Protein AF-A0A6I8MDL6-F1 (afdb_monomer)

InterPro domains:
  IPR046160 Protein of unknown function DUF6162 [PF19659] (36-131)

Organism: NCBI:txid1130046

Foldseek 3Di:
DVVVVVVVVVVVVVVVVVVVVPPPPPPQPPQADELVPDDPLLVVVVVLLVVLLVVVVVCVVVDVDDPVNCLPPPRPPNDPDDDDPDQWHWDWDDDPFWTWIWIQGVQQKIKIWIAGPPPRDIWIFIDGHCPDPPDRSNTRTYDYDPCVNVVVVVVDD

Secondary structure (DSSP, 8-state):
-HHHHHHHHHHHHHHHHHHHTT-------TTEEEGGGS-HHHHHHHHHHHHHHHHHHHHHHH----TTGGGGSS-TTSS---S---SEEEEEE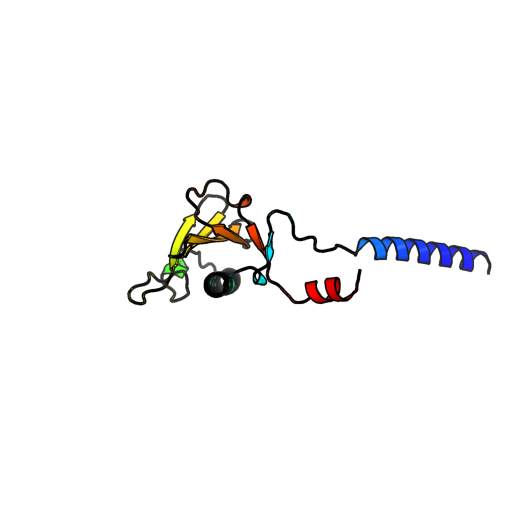E-SSEEEEEEEETTSEEEEEEEETTT--EEEEEEES----S-GGGSEEEEP--SHHHHHHHT--

Nearest PDB structures (foldseek):
  6ve7-assembly1_C  TM=6.249E-01  e=4.654E-01  Chlamydomonas reinhardtii
  1o7d-assembly1_D  TM=7.963E-01  e=8.801E+00  Bos taurus
  7zhm-assembly2_D  TM=3.870E-01  e=4.035E+00  Salmonella enterica subsp. enterica serovar Typhimurium
  4po2-assembly1_A  TM=4.424E-01  e=4.035E+00  Homo sapiens

Structure (mmCIF, N/CA/C/O backbone):
data_AF-A0A6I8MDL6-F1
#
_entry.id   AF-A0A6I8MDL6-F1
#
loop_
_atom_site.group_PDB
_atom_site.id
_atom_site.type_symbol
_atom_site.label_atom_id
_atom_site.label_alt_id
_atom_site.label_comp_id
_atom_site.label_asym_id
_atom_site.label_entity_id
_atom_site.label_seq_id
_atom_site.pdbx_PDB_ins_code
_atom_site.Cartn_x
_atom_site.Cartn_y
_atom_site.Cartn_z
_atom_site.occupancy
_atom_site.B_iso_or_equiv
_atom_site.auth_seq_id
_atom_site.auth_comp_id
_atom_site.auth_asym_id
_atom_site.auth_atom_id
_atom_site.pdbx_PDB_model_num
ATOM 1 N N . MET A 1 1 ? -9.586 -58.066 -19.259 1.00 56.22 1 MET A N 1
ATOM 2 C CA . MET A 1 1 ? -8.251 -57.474 -19.503 1.00 56.22 1 MET A CA 1
ATOM 3 C C . MET A 1 1 ? -8.288 -56.306 -20.496 1.00 56.22 1 MET A C 1
ATOM 5 O O . MET A 1 1 ? -7.663 -55.293 -20.227 1.00 56.22 1 MET A O 1
ATOM 9 N N . PHE A 1 2 ? -9.058 -56.372 -21.593 1.00 55.62 2 PHE A N 1
ATOM 10 C CA . PHE A 1 2 ? -9.211 -55.227 -22.513 1.00 55.62 2 PHE A CA 1
ATOM 11 C C . PHE A 1 2 ? -9.988 -54.036 -21.913 1.00 55.62 2 PHE A C 1
ATOM 13 O O . PHE A 1 2 ? -9.587 -52.893 -22.104 1.00 55.62 2 PHE A O 1
ATOM 20 N N . LEU A 1 3 ? -11.037 -54.285 -21.114 1.00 59.25 3 LEU A N 1
ATOM 21 C CA . LEU A 1 3 ? -11.831 -53.216 -20.477 1.00 59.25 3 LEU A CA 1
ATOM 22 C C . LEU A 1 3 ? -11.015 -52.338 -19.511 1.00 59.25 3 LEU A C 1
ATOM 24 O O . LEU A 1 3 ? -11.198 -51.124 -19.457 1.00 59.25 3 LEU A O 1
ATOM 28 N N . THR A 1 4 ? -10.094 -52.949 -18.762 1.00 66.94 4 THR A N 1
ATOM 29 C CA . THR A 1 4 ? -9.229 -52.243 -17.808 1.00 66.94 4 THR A CA 1
ATOM 30 C C . THR A 1 4 ? -8.204 -51.366 -18.522 1.00 66.94 4 THR A C 1
ATOM 32 O O . THR A 1 4 ? -7.899 -50.283 -18.037 1.00 66.94 4 THR A O 1
ATOM 35 N N . LEU A 1 5 ? -7.727 -51.787 -19.701 1.00 69.44 5 LEU A N 1
ATOM 36 C CA . LEU A 1 5 ? -6.789 -51.016 -20.521 1.00 69.44 5 LEU A CA 1
ATOM 37 C C . LEU A 1 5 ? -7.452 -49.757 -21.108 1.00 69.44 5 LEU A C 1
ATOM 39 O O . LEU A 1 5 ? -6.876 -48.674 -21.058 1.00 69.44 5 LEU A O 1
ATOM 43 N N . VAL A 1 6 ? -8.688 -49.886 -21.605 1.00 72.62 6 VAL A N 1
ATOM 44 C CA . VAL A 1 6 ? -9.462 -48.760 -22.161 1.00 72.62 6 VAL A CA 1
ATOM 45 C C . VAL A 1 6 ? -9.818 -47.740 -21.075 1.00 72.62 6 VAL A C 1
ATOM 47 O O . VAL A 1 6 ? -9.679 -46.538 -21.296 1.00 72.62 6 VAL A O 1
ATOM 50 N N . SER A 1 7 ? -10.200 -48.209 -19.882 1.00 71.19 7 SER A N 1
ATOM 51 C CA . SER A 1 7 ? -10.454 -47.339 -18.725 1.00 71.19 7 SER A CA 1
ATOM 52 C C . SER A 1 7 ? -9.204 -46.548 -18.318 1.00 71.19 7 SER A C 1
ATOM 54 O O . SER A 1 7 ? -9.279 -45.343 -18.084 1.00 71.19 7 SER A O 1
ATOM 56 N N . LEU A 1 8 ? -8.030 -47.191 -18.323 1.00 75.31 8 LEU A N 1
ATOM 57 C CA . LEU A 1 8 ? -6.768 -46.553 -17.943 1.00 75.31 8 LEU A CA 1
ATOM 58 C C . LEU A 1 8 ? -6.371 -45.418 -18.902 1.00 75.31 8 LEU A C 1
ATOM 60 O O . LEU A 1 8 ? -5.929 -44.359 -18.457 1.00 75.31 8 LEU A O 1
ATOM 64 N N . ILE A 1 9 ? -6.581 -45.611 -20.208 1.00 76.56 9 ILE A N 1
ATOM 65 C CA . ILE A 1 9 ? -6.321 -44.583 -21.228 1.00 76.56 9 ILE A CA 1
ATOM 66 C C . ILE A 1 9 ? -7.279 -43.399 -21.046 1.00 76.56 9 ILE A C 1
ATOM 68 O O . ILE A 1 9 ? -6.842 -42.248 -21.098 1.00 76.56 9 ILE A O 1
ATOM 72 N N . LEU A 1 10 ? -8.560 -43.664 -20.759 1.00 70.88 10 LEU A N 1
ATOM 73 C CA . LEU A 1 10 ? -9.542 -42.611 -20.493 1.00 70.88 10 LEU A CA 1
ATOM 74 C C . LEU A 1 10 ? -9.153 -41.778 -19.262 1.00 70.88 10 LEU A C 1
ATOM 76 O O . LEU A 1 10 ? -9.124 -40.547 -19.333 1.00 70.88 10 LEU A O 1
ATOM 80 N N . PHE A 1 11 ? -8.781 -42.437 -18.161 1.00 72.88 11 PHE A N 1
ATOM 81 C CA . PHE A 1 11 ? -8.323 -41.764 -16.944 1.00 72.88 11 PHE A CA 1
ATOM 82 C C . PHE A 1 11 ? -7.066 -40.927 -17.185 1.00 72.88 11 PHE A C 1
ATOM 84 O O . PHE A 1 11 ? -7.012 -39.783 -16.739 1.00 72.88 11 PHE A O 1
ATOM 91 N N . ALA A 1 12 ? -6.094 -41.438 -17.946 1.00 70.56 12 ALA A N 1
ATOM 92 C CA . ALA A 1 12 ? -4.898 -40.684 -18.307 1.00 70.56 12 ALA A CA 1
ATOM 93 C C . ALA A 1 12 ? -5.239 -39.430 -19.128 1.00 70.56 12 ALA A C 1
ATOM 95 O O . ALA A 1 12 ? -4.717 -38.355 -18.842 1.00 70.56 12 ALA A O 1
ATOM 96 N N . THR A 1 13 ? -6.163 -39.522 -20.093 1.00 67.56 13 THR A N 1
ATOM 97 C CA . THR A 1 13 ? -6.601 -38.351 -20.875 1.00 67.56 13 THR A CA 1
ATOM 98 C C . THR A 1 13 ? -7.368 -37.317 -20.049 1.00 67.56 13 THR A C 1
ATOM 100 O O . THR A 1 13 ? -7.190 -36.118 -20.264 1.00 67.56 13 THR A O 1
ATOM 103 N N . ILE A 1 14 ? -8.180 -37.749 -19.079 1.00 68.38 14 ILE A N 1
ATOM 104 C CA . ILE A 1 14 ? -8.889 -36.850 -18.156 1.00 68.38 14 ILE A CA 1
ATOM 105 C C . ILE A 1 14 ? -7.891 -36.172 -17.211 1.00 68.38 14 ILE A C 1
ATOM 107 O O . ILE A 1 14 ? -7.942 -34.956 -17.046 1.00 68.38 14 ILE A O 1
ATOM 111 N N . LEU A 1 15 ? -6.930 -36.923 -16.664 1.00 64.50 15 LEU A N 1
ATOM 112 C CA . LEU A 1 15 ? -5.850 -36.390 -15.830 1.00 64.50 15 LEU A CA 1
ATOM 113 C C . LEU A 1 15 ? -4.960 -35.405 -16.599 1.00 64.50 15 LEU A C 1
ATOM 115 O O . LEU A 1 15 ? -4.601 -34.367 -16.052 1.00 64.50 15 LEU A O 1
ATOM 119 N N . LEU A 1 16 ? -4.659 -35.668 -17.875 1.00 58.81 16 LEU A N 1
ATOM 120 C CA . LEU A 1 16 ? -3.935 -34.730 -18.739 1.00 58.81 16 LEU A CA 1
ATOM 121 C C . LEU A 1 16 ? -4.722 -33.437 -18.968 1.00 58.81 16 LEU A C 1
ATOM 123 O O . LEU A 1 16 ? -4.129 -32.362 -18.923 1.00 58.81 16 LEU A O 1
ATOM 127 N N . ARG A 1 17 ? -6.045 -33.514 -19.173 1.00 56.22 17 ARG A N 1
ATOM 128 C CA . ARG A 1 17 ? -6.905 -32.325 -19.313 1.00 56.22 17 ARG A CA 1
ATOM 129 C C . ARG A 1 17 ? -7.034 -31.538 -18.007 1.00 56.22 17 ARG A C 1
ATOM 131 O O . ARG A 1 17 ? -7.012 -30.311 -18.052 1.00 56.22 17 ARG A O 1
ATOM 138 N N . LEU A 1 18 ? -7.110 -32.217 -16.8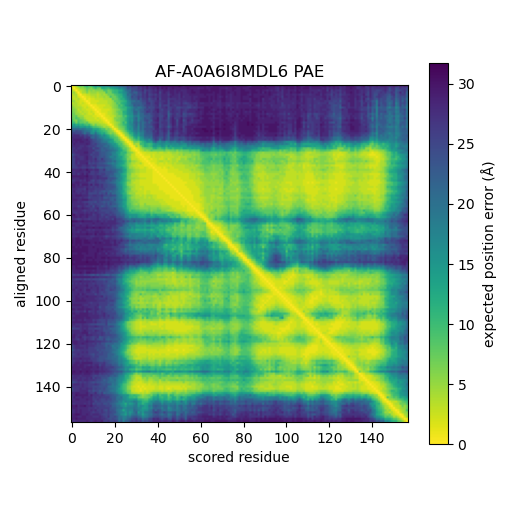61 1.00 55.53 18 LEU A N 1
ATOM 139 C CA . LEU A 1 18 ? -7.121 -31.580 -15.539 1.00 55.53 18 LEU A CA 1
ATOM 140 C C . LEU A 1 18 ? -5.772 -30.911 -15.227 1.00 55.53 18 LEU A C 1
ATOM 142 O O . LEU A 1 18 ? -5.756 -29.757 -14.809 1.00 55.53 18 LEU A O 1
ATOM 146 N N . ASN A 1 19 ? -4.646 -31.568 -15.526 1.00 50.09 19 ASN A N 1
ATOM 147 C CA . ASN A 1 19 ? -3.308 -30.992 -15.340 1.00 50.09 19 ASN A CA 1
ATOM 148 C C . ASN A 1 19 ? -3.005 -29.846 -16.318 1.00 50.09 19 ASN A C 1
ATOM 150 O O . ASN A 1 19 ? -2.325 -28.892 -15.942 1.00 50.09 19 ASN A O 1
ATOM 154 N N . HIS A 1 20 ? -3.539 -29.875 -17.544 1.00 46.69 20 HIS A N 1
ATOM 155 C CA . HIS A 1 20 ? -3.409 -28.748 -18.475 1.00 46.69 20 HIS A CA 1
ATOM 156 C C . HIS A 1 20 ? -4.181 -27.502 -18.022 1.00 46.69 20 HIS A C 1
ATOM 158 O O . HIS A 1 20 ? -3.808 -26.391 -18.399 1.00 46.69 20 HIS A O 1
ATOM 164 N N . SER A 1 21 ? -5.210 -27.658 -17.182 1.00 41.09 21 SER A N 1
ATOM 165 C CA . SER A 1 21 ? -5.991 -26.532 -16.661 1.00 41.09 21 SER A CA 1
ATOM 166 C C . SER A 1 21 ? -5.295 -25.762 -15.527 1.00 41.09 21 SER A C 1
ATOM 168 O O . SER A 1 21 ? -5.826 -24.743 -15.085 1.00 41.09 21 SER A O 1
ATOM 170 N N . VAL A 1 22 ? -4.115 -26.199 -15.064 1.00 44.38 22 VAL A N 1
ATOM 171 C CA . VAL A 1 22 ? -3.377 -25.558 -13.953 1.00 44.38 22 VAL A CA 1
ATOM 172 C C . VAL A 1 22 ? -2.103 -24.842 -14.425 1.00 44.38 22 VAL A C 1
ATOM 174 O O . VAL A 1 22 ? -1.311 -24.372 -13.618 1.00 44.38 22 VAL A O 1
ATOM 177 N N . SER A 1 23 ? -1.918 -24.634 -15.732 1.00 41.28 23 SER A N 1
ATOM 178 C CA . SER A 1 23 ? -1.001 -23.585 -16.199 1.00 41.28 23 SER A CA 1
ATOM 179 C C . SER A 1 23 ? -1.744 -22.249 -16.235 1.00 41.28 23 SER A C 1
ATOM 181 O O . SER A 1 23 ? -2.003 -21.680 -17.296 1.00 41.28 23 SER A O 1
ATOM 183 N N . LYS A 1 24 ? -2.107 -21.726 -15.058 1.00 40.78 24 LYS A N 1
ATOM 184 C CA . LYS A 1 24 ? -2.334 -20.285 -14.942 1.00 40.78 24 LYS A CA 1
ATOM 185 C C . LYS A 1 24 ? -0.965 -19.635 -15.093 1.00 40.78 24 LYS A C 1
ATOM 187 O O . LYS A 1 24 ? -0.271 -19.433 -14.109 1.00 40.78 24 LYS A O 1
ATOM 192 N N . LYS A 1 25 ? -0.567 -19.341 -16.335 1.00 40.78 25 LYS A N 1
ATOM 193 C CA . LYS A 1 25 ? 0.437 -18.304 -16.581 1.00 40.78 25 LYS A CA 1
ATOM 194 C C . LYS A 1 25 ? -0.005 -17.098 -15.766 1.00 40.78 25 LYS A C 1
ATOM 196 O O . LYS A 1 25 ? -1.091 -16.576 -16.031 1.00 40.78 25 LYS A O 1
ATOM 201 N N . ASN A 1 26 ? 0.803 -16.669 -14.805 1.00 43.56 26 ASN A N 1
ATOM 202 C CA . ASN A 1 26 ? 0.616 -15.374 -14.169 1.00 43.56 26 ASN A CA 1
ATOM 203 C C . ASN A 1 26 ? 0.941 -14.306 -15.219 1.00 43.56 26 ASN A C 1
ATOM 205 O O . ASN A 1 26 ? 2.046 -13.774 -15.304 1.00 43.56 26 ASN A O 1
ATOM 209 N N . HIS A 1 27 ? -0.016 -14.065 -16.113 1.00 49.97 27 HIS A N 1
ATOM 210 C CA . HIS A 1 27 ? 0.003 -12.915 -16.987 1.00 49.97 27 HIS A CA 1
ATOM 211 C C . HIS A 1 27 ? -0.195 -11.704 -16.089 1.00 49.97 27 HIS A C 1
ATOM 213 O O . HIS A 1 27 ? -1.302 -11.493 -15.604 1.00 49.97 27 HIS A O 1
ATOM 219 N N . ILE A 1 28 ? 0.881 -10.940 -15.887 1.00 54.66 28 ILE A N 1
ATOM 220 C CA . ILE A 1 28 ? 0.804 -9.592 -15.325 1.00 54.66 28 ILE A CA 1
ATOM 221 C C . ILE A 1 28 ? -0.273 -8.867 -16.127 1.00 54.66 28 ILE A C 1
ATOM 223 O O . ILE A 1 28 ? -0.148 -8.705 -17.350 1.00 54.66 28 ILE A O 1
ATOM 227 N N . LEU A 1 29 ? -1.371 -8.523 -15.464 1.00 64.06 29 LEU A N 1
ATOM 228 C CA . LEU A 1 29 ? -2.469 -7.814 -16.094 1.00 64.06 29 LEU A CA 1
ATOM 229 C C . LEU A 1 29 ? -1.968 -6.431 -16.520 1.00 64.06 29 LEU A C 1
ATOM 231 O O . LEU A 1 29 ? -1.018 -5.887 -15.965 1.00 64.06 29 LEU A O 1
ATOM 235 N N . LYS A 1 30 ? -2.618 -5.819 -17.514 1.00 68.81 30 LYS A N 1
ATOM 236 C CA . LYS A 1 30 ? -2.236 -4.483 -18.018 1.00 68.81 30 LYS A CA 1
ATOM 237 C C . LYS A 1 30 ? -2.140 -3.421 -16.903 1.00 68.81 30 LYS A C 1
ATOM 239 O O . LYS A 1 30 ? -1.401 -2.449 -17.049 1.00 68.81 30 LYS A O 1
ATOM 244 N N . ASN A 1 31 ? -2.861 -3.640 -15.804 1.00 79.75 31 ASN A N 1
ATOM 245 C CA . ASN A 1 31 ? -2.932 -2.759 -14.644 1.00 79.75 31 ASN A CA 1
ATOM 246 C C . ASN A 1 31 ? -2.067 -3.252 -13.469 1.00 79.75 31 ASN A C 1
ATOM 248 O O . ASN A 1 31 ? -2.308 -2.861 -12.335 1.00 79.75 31 ASN A O 1
ATOM 252 N N . GLU A 1 32 ? -1.076 -4.107 -13.710 1.00 84.44 32 GLU A N 1
ATOM 253 C CA . GLU A 1 32 ? -0.137 -4.588 -12.695 1.00 84.44 32 GLU A CA 1
ATOM 254 C C . GLU A 1 32 ? 1.298 -4.143 -13.017 1.00 84.44 32 GLU A C 1
ATOM 256 O O . GLU A 1 32 ? 1.684 -3.963 -14.176 1.00 84.44 32 GLU A O 1
ATOM 261 N N . ILE A 1 33 ? 2.106 -3.952 -11.977 1.00 85.12 33 ILE A N 1
ATOM 262 C CA . ILE A 1 33 ? 3.538 -3.661 -12.071 1.00 85.12 33 ILE A CA 1
ATOM 263 C C . ILE A 1 33 ? 4.299 -4.527 -11.072 1.00 85.12 33 ILE A C 1
ATOM 265 O O . ILE A 1 33 ? 3.887 -4.676 -9.926 1.00 85.12 33 ILE A O 1
ATOM 269 N N . LEU A 1 34 ? 5.423 -5.100 -11.494 1.00 84.56 34 LEU A N 1
ATOM 270 C CA . LEU A 1 34 ? 6.314 -5.799 -10.571 1.00 84.56 34 LEU A CA 1
ATOM 271 C C . LEU A 1 34 ? 7.102 -4.783 -9.747 1.00 84.56 34 LEU A C 1
ATOM 273 O O . LEU A 1 34 ? 7.620 -3.811 -10.299 1.00 84.56 34 LEU A O 1
ATOM 277 N N . ASN A 1 35 ? 7.288 -5.047 -8.456 1.00 79.75 35 ASN A N 1
ATOM 278 C CA . ASN A 1 35 ? 8.153 -4.221 -7.608 1.00 79.75 35 ASN A CA 1
ATOM 279 C C . ASN A 1 35 ? 9.598 -4.108 -8.152 1.00 79.75 35 ASN A C 1
ATOM 281 O O . ASN A 1 35 ? 10.242 -3.078 -8.001 1.00 79.75 35 ASN A O 1
ATOM 285 N N . THR A 1 36 ? 10.095 -5.107 -8.892 1.00 81.50 36 THR A N 1
ATOM 286 C CA . THR A 1 36 ? 11.408 -5.046 -9.569 1.00 81.50 36 THR A CA 1
ATOM 287 C C . THR A 1 36 ? 11.511 -3.961 -10.645 1.00 81.50 36 THR A C 1
ATOM 289 O O . THR A 1 36 ? 12.608 -3.657 -11.101 1.00 81.50 36 THR A O 1
ATOM 292 N N . SER A 1 37 ? 10.384 -3.417 -11.107 1.00 83.81 37 SER A N 1
ATOM 293 C CA . SER A 1 37 ? 10.341 -2.306 -12.063 1.00 83.81 37 SER A CA 1
ATOM 294 C C . SER A 1 37 ? 10.349 -0.931 -11.389 1.00 83.81 37 SER A C 1
ATOM 296 O O . SER A 1 37 ? 10.414 0.076 -12.092 1.00 83.81 37 SER A O 1
ATOM 298 N N . LEU A 1 38 ? 10.271 -0.884 -10.058 1.00 86.06 38 LEU A N 1
ATOM 299 C CA . LEU A 1 38 ? 10.369 0.338 -9.269 1.00 86.06 38 LEU A CA 1
ATOM 300 C C . LEU A 1 38 ? 11.838 0.733 -9.072 1.00 86.06 38 LEU A C 1
ATOM 302 O O . LEU A 1 38 ? 12.731 -0.113 -9.001 1.00 86.06 38 LEU A O 1
ATOM 306 N N . THR A 1 39 ? 12.091 2.032 -8.953 1.00 86.31 39 THR A N 1
ATOM 307 C CA . THR A 1 39 ? 13.388 2.567 -8.517 1.00 86.31 39 THR A CA 1
ATOM 308 C C . THR A 1 39 ? 13.684 2.187 -7.062 1.00 86.31 39 THR A C 1
ATOM 310 O O . THR A 1 39 ? 12.807 1.728 -6.333 1.00 86.31 39 THR A O 1
ATOM 313 N N . ASN A 1 40 ? 14.924 2.383 -6.607 1.00 82.75 40 ASN A N 1
ATOM 314 C CA . ASN A 1 40 ? 15.301 2.072 -5.222 1.00 82.75 40 ASN A CA 1
ATOM 315 C C . ASN A 1 40 ? 14.469 2.864 -4.198 1.00 82.75 40 ASN A C 1
ATOM 317 O O . ASN A 1 40 ? 13.982 2.278 -3.235 1.00 82.75 40 ASN A O 1
ATOM 321 N N . ASP A 1 41 ? 14.251 4.161 -4.440 1.00 80.44 41 ASP A N 1
ATOM 322 C CA . ASP A 1 41 ? 13.444 5.018 -3.559 1.00 80.44 41 ASP A CA 1
ATOM 323 C C . ASP A 1 41 ? 11.976 4.558 -3.521 1.00 80.44 41 ASP A C 1
ATOM 325 O O . ASP A 1 41 ? 11.353 4.491 -2.466 1.00 80.44 41 ASP A O 1
ATOM 329 N N . GLU A 1 42 ? 11.424 4.191 -4.677 1.00 85.88 42 GLU A N 1
ATOM 330 C CA . GLU A 1 42 ? 10.063 3.659 -4.798 1.00 85.88 42 GLU A CA 1
ATOM 331 C C . GLU A 1 42 ? 9.913 2.295 -4.110 1.00 85.88 42 GLU A C 1
ATOM 333 O O . GLU A 1 42 ? 8.898 2.026 -3.471 1.00 85.88 42 GLU A O 1
ATOM 338 N N . ASN A 1 43 ? 10.937 1.442 -4.189 1.00 83.56 43 ASN A N 1
ATOM 339 C CA . ASN A 1 43 ? 10.964 0.163 -3.485 1.00 83.56 43 ASN A CA 1
ATOM 340 C C . ASN A 1 43 ? 11.041 0.326 -1.965 1.00 83.56 43 ASN A C 1
ATOM 342 O O . ASN A 1 43 ? 10.518 -0.529 -1.246 1.00 83.56 43 ASN A O 1
ATOM 346 N N . LEU A 1 44 ? 11.656 1.402 -1.470 1.00 81.38 44 LEU A N 1
ATOM 347 C CA . LEU A 1 44 ? 11.673 1.718 -0.044 1.00 81.38 44 LEU A CA 1
ATOM 348 C C . LEU A 1 44 ? 10.256 2.034 0.452 1.00 81.38 44 LEU A C 1
ATOM 350 O O . LEU A 1 44 ? 9.776 1.358 1.358 1.00 81.38 44 LEU A O 1
ATOM 354 N N . ILE A 1 45 ? 9.546 2.942 -0.228 1.00 80.81 45 ILE A N 1
ATOM 355 C CA . ILE A 1 45 ? 8.144 3.285 0.083 1.00 80.81 45 ILE A CA 1
ATOM 356 C C . ILE A 1 45 ? 7.248 2.041 -0.004 1.00 80.81 45 ILE A C 1
ATOM 358 O O . ILE A 1 45 ? 6.443 1.778 0.889 1.00 80.81 45 ILE A O 1
ATOM 362 N N . TYR A 1 46 ? 7.411 1.233 -1.057 1.00 86.19 46 TYR A N 1
ATOM 363 C CA . TYR A 1 46 ? 6.673 -0.019 -1.221 1.00 86.19 46 TYR A CA 1
ATOM 364 C C . TYR A 1 46 ? 6.904 -1.001 -0.062 1.00 86.19 46 TYR A C 1
ATOM 366 O O . TYR A 1 46 ? 5.956 -1.610 0.434 1.00 86.19 46 TYR A O 1
ATOM 374 N N . SER A 1 47 ? 8.157 -1.166 0.368 1.00 82.69 47 SER A N 1
ATOM 375 C CA . SER A 1 47 ? 8.517 -2.103 1.436 1.00 82.69 47 SER A CA 1
ATOM 376 C C . SER A 1 47 ? 7.987 -1.644 2.791 1.00 82.69 47 SER A C 1
ATOM 378 O O . SER A 1 47 ? 7.492 -2.469 3.554 1.00 82.69 47 SER A O 1
ATOM 380 N N . GLU A 1 48 ? 8.025 -0.340 3.069 1.00 81.25 48 GLU A N 1
ATOM 381 C CA . GLU A 1 48 ? 7.431 0.243 4.276 1.00 81.25 48 GLU A CA 1
ATOM 382 C C . GLU A 1 48 ? 5.917 0.027 4.317 1.00 81.25 48 GLU A C 1
ATOM 384 O O . GLU A 1 48 ? 5.411 -0.501 5.305 1.00 81.25 48 GLU A 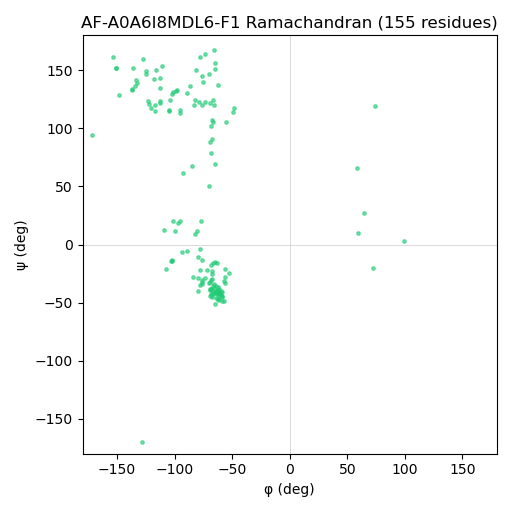O 1
ATOM 389 N N . LEU A 1 49 ? 5.204 0.313 3.219 1.00 84.31 49 LEU A N 1
ATOM 390 C CA . LEU A 1 49 ? 3.763 0.047 3.118 1.00 84.31 49 LEU A CA 1
ATOM 391 C C . LEU A 1 49 ? 3.428 -1.434 3.304 1.00 84.31 49 LEU A C 1
ATOM 393 O O . LEU A 1 49 ? 2.439 -1.772 3.951 1.00 84.31 49 LEU A O 1
ATOM 397 N N . LYS A 1 50 ? 4.245 -2.329 2.745 1.00 83.75 50 LYS A N 1
ATOM 398 C CA . LYS A 1 50 ? 4.044 -3.774 2.873 1.00 83.75 50 LYS A CA 1
ATOM 399 C C . LYS A 1 50 ? 4.266 -4.259 4.306 1.00 83.75 50 LYS A C 1
ATOM 401 O O . LYS A 1 50 ? 3.468 -5.050 4.799 1.00 83.75 50 LYS A O 1
ATOM 406 N N . ASN A 1 51 ? 5.333 -3.800 4.958 1.00 80.06 51 ASN A N 1
ATOM 407 C CA . ASN A 1 51 ? 5.619 -4.138 6.352 1.00 80.06 51 ASN A CA 1
ATOM 408 C C . ASN A 1 51 ? 4.519 -3.616 7.271 1.00 80.06 51 ASN A C 1
ATOM 410 O O . ASN A 1 51 ? 4.060 -4.338 8.150 1.00 80.06 51 ASN A O 1
ATOM 414 N N . PHE A 1 52 ? 4.061 -2.391 7.023 1.00 77.94 52 PHE A N 1
ATOM 415 C CA . PHE A 1 52 ? 2.939 -1.822 7.742 1.00 77.94 52 PHE A CA 1
ATOM 416 C C . PHE A 1 52 ? 1.674 -2.671 7.577 1.00 77.94 52 PHE A C 1
ATOM 418 O O . PHE A 1 52 ? 1.052 -3.023 8.574 1.00 77.94 52 PHE A O 1
ATOM 425 N N . ALA A 1 53 ? 1.321 -3.048 6.347 1.00 81.00 53 ALA A N 1
ATOM 426 C CA . ALA A 1 53 ? 0.131 -3.852 6.103 1.00 81.00 53 ALA A CA 1
ATOM 427 C C . ALA A 1 53 ? 0.156 -5.196 6.841 1.00 81.00 53 ALA A C 1
ATOM 429 O O . ALA A 1 53 ? -0.843 -5.576 7.443 1.00 81.00 53 ALA A O 1
ATOM 430 N N . PHE A 1 54 ? 1.317 -5.853 6.876 1.00 78.44 54 PHE A N 1
ATOM 431 C CA . PHE A 1 54 ? 1.516 -7.076 7.652 1.00 78.44 54 PHE A CA 1
ATOM 432 C C . PHE A 1 54 ? 1.324 -6.851 9.161 1.00 78.44 54 PHE A C 1
ATOM 434 O O . PHE A 1 54 ? 0.625 -7.617 9.821 1.00 78.44 54 PHE A O 1
ATOM 441 N N . SER A 1 55 ? 1.910 -5.785 9.713 1.00 74.94 55 SER A N 1
ATOM 442 C CA . SER A 1 55 ? 1.730 -5.431 11.126 1.00 74.94 55 SER A CA 1
ATOM 443 C C . SER A 1 55 ? 0.274 -5.091 11.449 1.00 74.94 55 SER A C 1
ATOM 445 O O . SER A 1 55 ? -0.230 -5.498 12.490 1.00 74.94 55 SER A O 1
ATOM 447 N N . TYR A 1 56 ? -0.416 -4.376 10.559 1.00 74.94 56 TYR A N 1
ATOM 448 C CA . TYR A 1 56 ? -1.821 -4.009 10.723 1.00 74.94 56 TYR A CA 1
ATOM 449 C C . TYR A 1 56 ? -2.739 -5.233 10.745 1.00 74.94 56 TYR A C 1
ATOM 451 O O . TYR A 1 56 ? -3.587 -5.348 11.628 1.00 74.94 56 TYR A O 1
ATOM 459 N N . GLU A 1 57 ? -2.540 -6.161 9.808 1.00 75.44 57 GLU A N 1
ATOM 460 C CA . GLU A 1 57 ? -3.268 -7.430 9.752 1.00 75.44 57 GLU A CA 1
ATOM 461 C C . GLU A 1 57 ? -3.087 -8.217 11.059 1.00 75.44 57 GLU A C 1
ATOM 463 O O . GLU A 1 57 ? -4.067 -8.585 11.703 1.00 75.44 57 GLU A O 1
ATOM 468 N N . PHE A 1 58 ? -1.842 -8.351 11.527 1.00 70.88 58 PHE A N 1
ATOM 469 C CA . PHE A 1 58 ? -1.531 -9.025 12.788 1.00 70.88 58 PHE A CA 1
ATOM 470 C C . PHE A 1 58 ? -2.176 -8.355 14.015 1.00 70.88 58 PHE A C 1
ATOM 472 O O . PHE A 1 58 ? -2.677 -9.034 14.915 1.00 70.88 58 PHE A O 1
ATOM 479 N N . LEU A 1 59 ? -2.171 -7.022 14.077 1.00 68.69 59 LEU A N 1
ATOM 480 C CA . LEU A 1 59 ? -2.748 -6.275 15.197 1.00 68.69 59 LEU A CA 1
ATOM 481 C C . LEU A 1 59 ? -4.274 -6.383 15.229 1.00 68.69 59 LEU A C 1
ATOM 483 O O . LEU A 1 59 ? -4.840 -6.545 16.309 1.00 68.69 59 LEU A O 1
ATOM 487 N N . LYS A 1 60 ? -4.939 -6.364 14.072 1.00 68.62 60 LYS A N 1
ATOM 488 C CA . LYS A 1 60 ? -6.399 -6.511 13.979 1.00 68.62 60 LYS A CA 1
ATOM 489 C C . LYS A 1 60 ? -6.876 -7.918 14.359 1.00 68.62 60 LYS A C 1
ATOM 491 O O . LYS A 1 60 ? -7.958 -8.063 14.921 1.00 68.62 60 LYS A O 1
ATOM 496 N N . ASP A 1 61 ? -6.059 -8.941 14.111 1.00 67.75 61 ASP A N 1
ATOM 497 C CA . ASP A 1 61 ? -6.350 -10.319 14.529 1.00 67.75 61 ASP A CA 1
ATOM 498 C C . ASP A 1 61 ? -6.176 -10.537 16.040 1.00 67.75 61 ASP A C 1
ATOM 500 O O . ASP A 1 61 ? -6.823 -11.399 16.637 1.00 67.75 61 ASP A O 1
ATOM 504 N N . THR A 1 62 ? -5.290 -9.767 16.675 1.00 61.28 62 THR A N 1
ATOM 505 C CA . THR A 1 62 ? -4.911 -9.950 18.087 1.00 61.28 62 THR A CA 1
ATOM 506 C C . THR A 1 62 ? -5.565 -8.945 19.031 1.00 61.28 62 THR A C 1
ATOM 508 O O . THR A 1 62 ? -5.582 -9.154 20.246 1.00 61.28 62 THR A O 1
ATOM 511 N N . SER A 1 63 ? -6.140 -7.872 18.494 1.00 59.59 63 SER A N 1
ATOM 512 C CA . SER A 1 63 ? -6.763 -6.793 19.248 1.00 59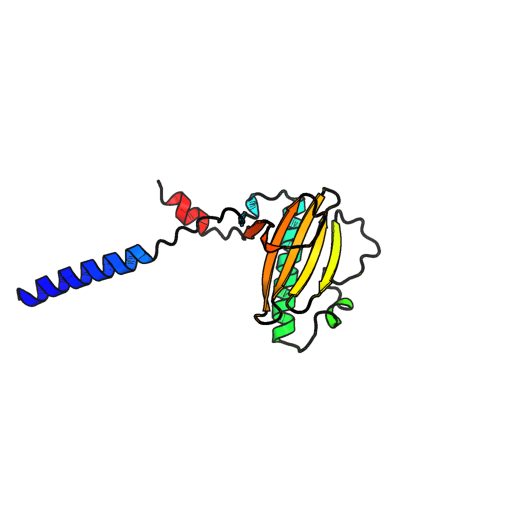.59 63 SER A CA 1
ATOM 513 C C . SER A 1 63 ? -7.890 -6.149 18.438 1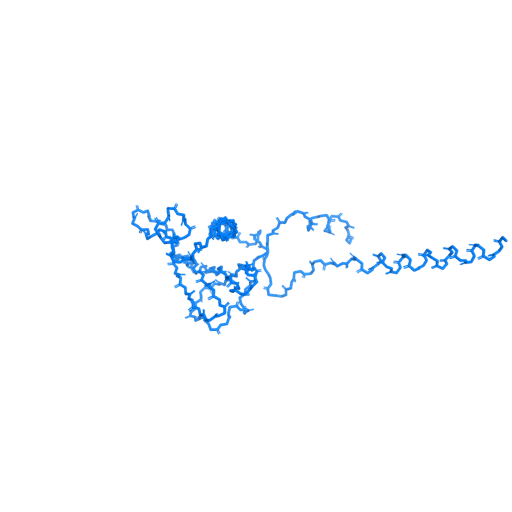.00 59.59 63 SER A C 1
ATOM 515 O O . SER A 1 63 ? -7.842 -6.094 17.215 1.00 59.59 63 SER A O 1
ATOM 517 N N . SER A 1 64 ? -8.901 -5.592 19.107 1.00 64.38 64 SER A N 1
ATOM 518 C CA . SER A 1 64 ? -9.944 -4.796 18.443 1.00 64.38 64 SER A CA 1
ATOM 519 C C . SER A 1 64 ? -9.473 -3.378 18.088 1.00 64.38 64 SER A C 1
ATOM 521 O O . SER A 1 64 ? -10.309 -2.481 17.972 1.00 64.38 64 SER A O 1
ATOM 523 N N . LEU A 1 65 ? -8.156 -3.151 18.005 1.00 63.75 65 LEU A N 1
ATOM 524 C CA . LEU A 1 65 ? -7.587 -1.837 17.737 1.00 63.75 65 LEU A CA 1
ATOM 525 C C . LEU A 1 65 ? -7.980 -1.411 16.327 1.00 63.75 65 LEU A C 1
ATOM 527 O O . LEU A 1 65 ? -7.702 -2.075 15.324 1.00 63.75 65 LEU A O 1
ATOM 531 N N . SER A 1 66 ? -8.677 -0.287 16.265 1.00 66.38 66 SER A N 1
ATOM 532 C CA . SER A 1 66 ? -8.978 0.374 15.019 1.00 66.38 66 SER A CA 1
ATOM 533 C C . SER A 1 66 ? -7.721 1.041 14.488 1.00 66.38 66 SER A C 1
ATOM 535 O O . SER A 1 66 ? -6.747 1.315 15.185 1.00 66.38 66 SER A O 1
ATOM 537 N N . ILE A 1 67 ? -7.776 1.387 13.215 1.00 64.81 67 ILE A N 1
ATOM 538 C CA . ILE A 1 67 ? -6.677 2.088 12.577 1.00 64.81 67 ILE A CA 1
ATOM 539 C C . ILE A 1 67 ? -6.464 3.515 13.113 1.00 64.81 67 ILE A C 1
ATOM 541 O O . ILE A 1 67 ? -5.427 4.121 12.869 1.00 64.81 67 ILE A O 1
ATOM 545 N N . ASP A 1 68 ? -7.451 4.073 13.820 1.00 64.50 68 ASP A N 1
ATOM 546 C CA . ASP A 1 68 ? -7.278 5.341 14.528 1.00 64.50 68 ASP A CA 1
ATOM 547 C C . ASP A 1 68 ? -6.473 5.179 15.815 1.00 64.50 68 ASP A C 1
ATOM 549 O O . ASP A 1 68 ? -5.721 6.090 16.145 1.00 64.50 68 ASP A O 1
ATOM 553 N N . ASP A 1 69 ? -6.557 4.022 16.474 1.00 65.38 69 ASP A N 1
ATOM 554 C CA . ASP A 1 69 ? -5.832 3.743 17.720 1.00 65.38 69 ASP A CA 1
ATOM 555 C C . ASP A 1 69 ? -4.328 3.552 17.477 1.00 65.38 69 ASP A C 1
ATOM 557 O O . ASP A 1 69 ? -3.504 3.764 18.360 1.00 65.38 69 ASP A O 1
ATOM 561 N N . LEU A 1 70 ? -3.957 3.205 16.244 1.00 63.72 70 LEU A N 1
ATOM 562 C CA . LEU A 1 70 ? -2.568 3.004 15.844 1.00 63.72 70 LEU A CA 1
ATOM 563 C C . LEU A 1 70 ? -1.819 4.309 15.556 1.00 63.72 70 LEU A C 1
ATOM 565 O O . LEU A 1 70 ? -0.599 4.275 15.444 1.00 63.72 70 LEU A O 1
ATOM 569 N N . LYS A 1 71 ? -2.516 5.455 15.467 1.00 57.94 71 LYS A N 1
ATOM 570 C CA . LYS A 1 71 ? -1.898 6.784 15.272 1.00 57.94 71 LYS A CA 1
ATOM 571 C C . LYS A 1 71 ? -0.879 7.133 16.356 1.00 57.94 71 LYS A C 1
ATOM 573 O O . LYS A 1 71 ? 0.094 7.828 16.074 1.00 57.94 71 LYS A O 1
ATOM 578 N N . ASP A 1 72 ? -1.113 6.632 17.564 1.00 53.91 72 ASP A N 1
ATOM 579 C CA . ASP A 1 72 ? -0.294 6.893 18.745 1.00 53.91 72 ASP A CA 1
ATOM 580 C C . ASP A 1 72 ? 0.786 5.819 18.971 1.00 53.91 72 ASP A C 1
ATOM 582 O O . ASP A 1 72 ? 1.661 5.981 19.824 1.00 53.91 72 ASP A O 1
ATOM 586 N N . GLU A 1 73 ? 0.771 4.737 18.186 1.00 54.53 73 GLU A N 1
ATOM 587 C CA . GLU A 1 73 ? 1.823 3.725 18.199 1.00 54.53 73 GLU A CA 1
ATOM 588 C C . GLU A 1 73 ? 2.951 4.133 17.237 1.00 54.53 73 GLU A C 1
ATOM 590 O 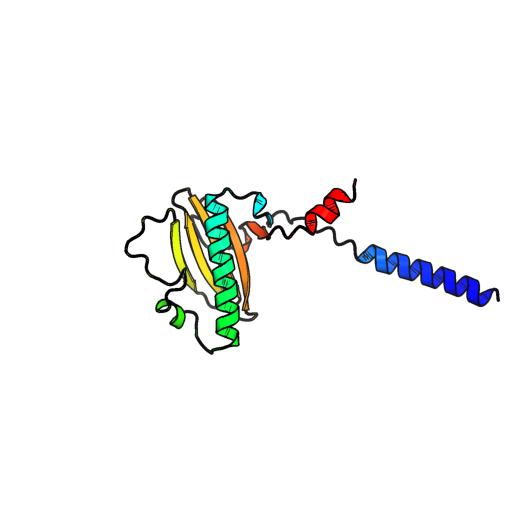O . GLU A 1 73 ? 2.706 4.589 16.120 1.00 54.53 73 GLU A O 1
ATOM 595 N N . PHE A 1 74 ? 4.215 3.983 17.655 1.00 53.16 74 PHE A N 1
ATOM 596 C CA . PHE A 1 74 ? 5.421 4.335 16.879 1.00 53.16 74 PHE A CA 1
ATOM 597 C C . PHE A 1 74 ? 5.664 3.387 15.683 1.00 53.16 74 PHE A C 1
ATOM 599 O O . PHE A 1 74 ? 6.752 2.839 15.504 1.00 53.16 74 PHE A O 1
ATOM 606 N N . ILE A 1 75 ? 4.644 3.163 14.861 1.00 58.41 75 ILE A N 1
ATOM 607 C CA . ILE A 1 75 ? 4.664 2.291 13.693 1.00 58.41 75 ILE A CA 1
ATOM 608 C C . ILE A 1 75 ? 4.407 3.174 12.478 1.00 58.41 75 ILE A C 1
ATOM 610 O O . ILE A 1 75 ? 3.379 3.831 12.376 1.00 58.41 75 ILE A O 1
ATOM 614 N N . GLU A 1 76 ? 5.333 3.231 11.527 1.00 54.78 76 GLU A N 1
ATOM 615 C CA . GLU A 1 76 ? 5.038 3.909 10.262 1.00 54.78 76 GLU A CA 1
ATOM 616 C C . GLU A 1 76 ? 3.878 3.199 9.544 1.00 54.78 76 GLU A C 1
ATOM 618 O O . GLU A 1 76 ? 3.861 1.967 9.520 1.00 54.78 76 GLU A O 1
ATOM 623 N N . PRO A 1 77 ? 2.910 3.932 8.957 1.00 54.84 77 PRO A N 1
ATOM 624 C CA . PRO A 1 77 ? 2.904 5.370 8.653 1.00 54.84 77 PRO A CA 1
ATOM 625 C C . PRO A 1 77 ? 2.187 6.266 9.691 1.00 54.84 77 PRO A C 1
ATOM 627 O O . PRO A 1 77 ? 1.797 7.384 9.361 1.00 54.84 77 PRO A O 1
ATOM 630 N N . PHE A 1 78 ? 1.965 5.804 10.921 1.00 53.19 78 PHE A N 1
ATOM 631 C CA . PHE A 1 78 ? 1.109 6.478 11.903 1.00 53.19 78 PHE A CA 1
ATOM 632 C C . PHE A 1 78 ? 1.727 7.661 12.636 1.00 53.19 78 PHE A C 1
ATOM 634 O O . PHE A 1 78 ? 1.007 8.588 13.004 1.00 53.19 78 PHE A O 1
ATOM 641 N N . TYR A 1 79 ? 3.046 7.669 12.813 1.00 52.62 79 TYR A N 1
ATOM 642 C CA . TYR A 1 79 ? 3.692 8.766 13.515 1.00 52.62 79 TYR A CA 1
ATOM 643 C C . TYR A 1 79 ? 3.735 10.027 12.638 1.00 52.62 79 TYR A C 1
ATOM 645 O O . TYR A 1 79 ? 4.302 10.024 11.540 1.00 52.62 79 TYR A O 1
ATOM 653 N N . SER A 1 80 ? 3.167 11.127 13.145 1.00 46.06 80 SER A N 1
ATOM 654 C CA . SER A 1 80 ? 3.397 12.478 12.621 1.00 46.06 80 SER A CA 1
ATOM 655 C C . SER A 1 80 ? 4.898 12.744 12.632 1.00 46.06 80 SER A C 1
ATOM 657 O O . SER A 1 80 ? 5.480 12.958 13.694 1.00 46.06 80 SER A O 1
ATOM 659 N N . GLN A 1 81 ? 5.535 12.715 11.461 1.00 50.19 81 GLN A N 1
ATOM 660 C CA . GLN A 1 81 ? 6.976 12.914 11.349 1.00 50.19 81 GLN A CA 1
ATOM 661 C C . GLN A 1 81 ? 7.355 14.348 11.721 1.00 50.19 81 GLN A C 1
ATOM 663 O O . GLN A 1 81 ? 7.419 15.238 10.877 1.00 50.19 81 GLN A O 1
ATOM 668 N N . ASN A 1 82 ? 7.654 14.550 12.999 1.00 49.44 82 ASN A N 1
ATOM 669 C CA . ASN A 1 82 ? 8.609 15.556 13.416 1.00 49.44 82 ASN A CA 1
ATOM 670 C C . ASN A 1 82 ? 10.018 14.945 13.268 1.00 49.44 82 ASN A C 1
ATOM 672 O O . ASN A 1 82 ? 10.301 13.892 13.832 1.00 49.44 82 ASN A O 1
ATOM 676 N N . GLU A 1 83 ? 10.864 15.639 12.496 1.00 47.38 83 GLU A N 1
ATOM 677 C CA . GLU A 1 83 ? 12.341 15.687 12.598 1.00 47.38 83 GLU A CA 1
ATOM 678 C C . GLU A 1 83 ? 13.265 14.845 11.691 1.00 47.38 83 GLU A C 1
ATOM 680 O O . GLU A 1 83 ? 14.478 15.019 11.787 1.00 47.38 83 GLU A O 1
ATOM 685 N N . VAL A 1 84 ? 12.795 14.065 10.710 1.00 51.66 84 VAL A N 1
ATOM 686 C CA . VAL A 1 84 ? 13.706 13.530 9.665 1.00 51.66 84 VAL A CA 1
ATOM 687 C C . VAL A 1 84 ? 13.208 13.956 8.292 1.00 51.66 84 VAL A C 1
ATOM 689 O O . VAL A 1 84 ? 12.061 13.688 7.952 1.00 51.66 84 VAL A O 1
ATOM 692 N N . GLU A 1 85 ? 14.048 14.630 7.497 1.00 56.81 85 GLU A N 1
ATOM 693 C CA . GLU A 1 85 ? 13.746 15.033 6.115 1.00 56.81 85 GLU A CA 1
ATOM 694 C C . GLU A 1 85 ? 13.571 13.809 5.200 1.00 56.81 85 GLU A C 1
ATOM 696 O O . GLU A 1 85 ? 14.380 13.534 4.310 1.00 56.81 85 GLU A O 1
ATOM 701 N N . LYS A 1 86 ? 12.496 13.047 5.381 1.00 61.88 86 LYS A N 1
ATOM 702 C CA . LYS A 1 86 ? 12.173 11.955 4.477 1.00 61.88 86 LYS A CA 1
ATOM 703 C C . LYS A 1 86 ? 11.852 12.511 3.092 1.00 61.88 86 LYS A C 1
ATOM 705 O O . LYS A 1 86 ? 11.403 13.650 2.902 1.00 61.88 86 LYS A O 1
ATOM 710 N N . SER A 1 87 ? 12.130 11.704 2.076 1.00 67.44 87 SER A N 1
ATOM 711 C CA . SER A 1 87 ? 11.862 12.036 0.677 1.00 67.44 87 SER A CA 1
ATOM 712 C C . SER A 1 87 ? 10.398 11.805 0.284 1.00 67.44 87 SER A C 1
ATOM 714 O O . SER A 1 87 ? 10.079 11.853 -0.904 1.00 67.44 87 SER A O 1
ATOM 716 N N . TYR A 1 88 ? 9.510 11.569 1.253 1.00 73.44 88 TYR A N 1
ATOM 717 C CA . TYR A 1 88 ? 8.095 11.271 1.058 1.00 73.44 88 TYR A CA 1
ATOM 718 C C . TYR A 1 88 ? 7.257 11.692 2.274 1.00 73.44 88 TYR A C 1
ATOM 720 O O . TYR A 1 88 ? 7.794 11.900 3.361 1.00 73.44 88 TYR A O 1
ATOM 728 N N . SER A 1 89 ? 5.947 11.830 2.076 1.00 74.81 89 SER A N 1
ATOM 729 C CA . SER A 1 89 ? 4.953 12.111 3.115 1.00 74.81 89 SER A CA 1
ATOM 730 C C . SER A 1 89 ? 3.814 11.096 3.082 1.00 74.81 89 SER A C 1
ATOM 732 O O . SER A 1 89 ? 3.579 10.445 2.064 1.00 74.81 89 SER A O 1
ATOM 734 N N . TRP A 1 90 ? 3.094 10.986 4.196 1.00 76.75 90 TRP A N 1
ATOM 735 C CA . TRP A 1 90 ? 1.949 10.094 4.340 1.00 76.75 90 TRP A CA 1
ATOM 736 C C . TRP A 1 90 ? 0.651 10.889 4.497 1.00 76.75 90 TRP A C 1
ATOM 738 O O . TRP A 1 90 ? 0.621 11.932 5.148 1.00 76.75 90 TRP A O 1
ATOM 748 N N . GLU A 1 91 ? -0.433 10.390 3.913 1.00 78.38 91 GLU A N 1
ATOM 749 C CA . GLU A 1 91 ? -1.788 10.917 4.076 1.00 78.38 91 GLU A CA 1
ATOM 750 C C . GLU A 1 91 ? -2.760 9.747 4.257 1.00 78.38 91 GLU A C 1
ATOM 752 O O . GLU A 1 91 ? -2.724 8.781 3.497 1.00 78.38 91 GLU A O 1
ATOM 757 N N . LEU A 1 92 ? -3.638 9.837 5.256 1.00 79.50 92 LEU A N 1
ATOM 758 C CA . LEU A 1 92 ? -4.694 8.857 5.498 1.00 79.50 92 LEU A CA 1
ATOM 759 C C . LEU A 1 92 ? -6.029 9.402 4.996 1.00 79.50 92 LEU A C 1
ATOM 761 O O . LEU A 1 92 ? -6.449 10.494 5.381 1.00 79.50 92 LEU A O 1
ATOM 765 N N . LYS A 1 93 ? -6.728 8.605 4.194 1.00 80.81 93 LYS A N 1
ATOM 766 C CA . LYS A 1 93 ? -8.119 8.829 3.808 1.0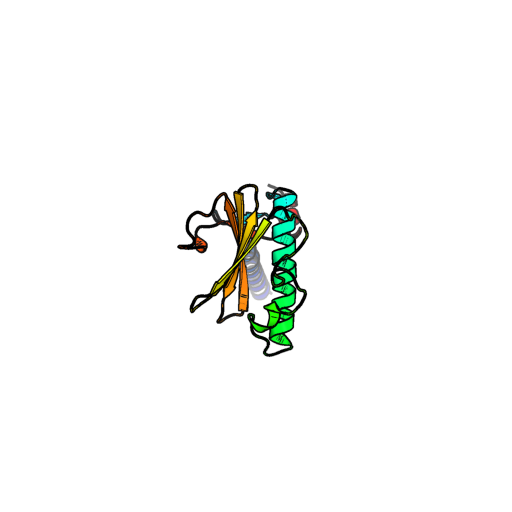0 80.81 93 LYS A CA 1
ATOM 767 C C . LYS A 1 93 ? -8.963 7.618 4.151 1.00 80.81 93 LYS A C 1
ATOM 769 O O . LYS A 1 93 ? -8.499 6.486 4.098 1.00 80.81 93 LYS A O 1
ATOM 774 N N . LYS A 1 94 ? -10.216 7.874 4.504 1.00 81.50 94 LYS A N 1
ATOM 775 C CA . LYS A 1 94 ? -11.197 6.838 4.808 1.00 81.50 94 LYS A CA 1
ATOM 776 C C . LYS A 1 94 ? -12.479 7.145 4.069 1.00 81.50 94 LYS A C 1
ATOM 778 O O . LYS A 1 94 ? -12.898 8.304 4.022 1.00 81.50 94 LYS A O 1
ATOM 783 N N . ASP A 1 95 ? -13.090 6.108 3.533 1.00 83.44 95 ASP A N 1
ATOM 784 C CA . ASP A 1 95 ? -14.468 6.138 3.080 1.00 83.44 95 ASP A CA 1
ATOM 785 C C . ASP A 1 95 ? -15.233 4.965 3.707 1.00 83.44 95 ASP A C 1
ATOM 787 O O . ASP A 1 95 ? -14.771 4.352 4.672 1.00 83.44 95 ASP A O 1
ATOM 791 N N . LYS A 1 96 ? -16.458 4.729 3.238 1.00 81.56 96 LYS A N 1
ATOM 792 C CA . LYS A 1 96 ? -17.335 3.706 3.809 1.00 81.56 96 LYS A CA 1
ATOM 793 C C . LYS A 1 96 ? -16.761 2.296 3.633 1.00 81.56 96 LYS A C 1
ATOM 795 O O . LYS A 1 96 ? -16.914 1.468 4.527 1.00 81.56 96 LYS A O 1
ATOM 800 N N . ASP A 1 97 ? -16.097 2.052 2.513 1.00 85.00 97 ASP A N 1
ATOM 801 C CA . ASP A 1 97 ? -15.729 0.714 2.065 1.00 85.00 97 ASP A CA 1
ATOM 802 C C . ASP A 1 97 ? -14.215 0.476 2.228 1.00 85.00 97 ASP A C 1
ATOM 804 O O . ASP A 1 97 ? -13.781 -0.666 2.377 1.00 85.00 97 ASP A O 1
ATOM 808 N N . HIS A 1 98 ? -13.417 1.549 2.313 1.00 84.50 98 HIS A N 1
ATOM 809 C CA . HIS A 1 98 ? -11.960 1.458 2.314 1.00 84.50 98 HIS A CA 1
ATOM 810 C C . HIS A 1 98 ? -11.270 2.339 3.358 1.00 84.50 98 HIS A C 1
ATOM 812 O O . HIS A 1 98 ? -11.693 3.457 3.684 1.00 84.50 98 HIS A O 1
ATOM 818 N N . VAL A 1 99 ? -10.090 1.877 3.774 1.00 83.38 99 VAL A N 1
ATOM 819 C CA . VAL A 1 99 ? -9.065 2.714 4.401 1.00 83.38 99 VAL A CA 1
ATOM 820 C C . VAL A 1 99 ? -7.861 2.827 3.475 1.00 83.38 99 VAL A C 1
ATOM 822 O O . VAL A 1 99 ? -7.272 1.826 3.078 1.00 83.38 99 VAL A O 1
ATOM 825 N N . ILE A 1 100 ? -7.489 4.059 3.127 1.00 84.44 100 ILE A N 1
ATOM 826 C CA . ILE A 1 100 ? -6.494 4.361 2.098 1.00 84.44 100 ILE A CA 1
ATOM 827 C C . ILE A 1 100 ? -5.342 5.161 2.702 1.00 84.44 100 ILE A C 1
ATOM 829 O O . ILE A 1 100 ? -5.511 6.310 3.112 1.00 84.44 100 ILE A O 1
ATOM 833 N N . TYR A 1 101 ? -4.147 4.586 2.671 1.00 83.06 101 TYR A N 1
ATOM 834 C CA . TYR A 1 101 ? -2.897 5.283 2.951 1.00 83.06 101 TYR A CA 1
ATOM 835 C C . TYR A 1 101 ? -2.224 5.698 1.673 1.00 83.06 101 TYR A C 1
ATOM 837 O O . TYR A 1 101 ? -2.047 4.886 0.774 1.00 83.06 101 TYR A O 1
ATOM 845 N N . ILE A 1 102 ? -1.790 6.944 1.624 1.00 82.94 102 ILE A N 1
ATOM 846 C CA . ILE A 1 102 ? -1.159 7.534 0.459 1.00 82.94 102 ILE A CA 1
ATOM 847 C C . ILE A 1 102 ? 0.265 7.909 0.850 1.00 82.94 102 ILE A C 1
ATOM 849 O O . ILE A 1 102 ? 0.464 8.781 1.691 1.00 82.94 102 ILE A O 1
ATOM 853 N N . GLY A 1 103 ? 1.248 7.256 0.239 1.00 82.62 103 GLY A N 1
ATOM 854 C CA . GLY A 1 103 ? 2.654 7.638 0.308 1.00 82.62 103 GLY A CA 1
ATOM 855 C C . GLY A 1 103 ? 3.013 8.499 -0.885 1.00 82.62 103 GLY A C 1
ATOM 856 O O . GLY A 1 103 ? 3.013 8.000 -2.007 1.00 82.62 103 GLY A O 1
ATOM 857 N N . ARG A 1 104 ? 3.320 9.776 -0.662 1.00 81.25 104 ARG A N 1
ATOM 858 C CA . ARG A 1 104 ? 3.685 10.717 -1.724 1.00 81.25 104 ARG A CA 1
ATOM 859 C C . ARG A 1 104 ? 5.172 10.991 -1.713 1.00 81.25 104 ARG A C 1
ATOM 861 O O . ARG A 1 104 ? 5.677 11.598 -0.773 1.00 81.25 104 ARG A O 1
ATOM 868 N N . SER A 1 105 ? 5.885 10.590 -2.756 1.00 78.88 105 SER A N 1
ATOM 869 C CA . SER A 1 105 ? 7.296 10.940 -2.908 1.00 78.88 105 SER A CA 1
ATOM 870 C C . SER A 1 105 ? 7.470 12.391 -3.362 1.00 78.88 105 SER A C 1
ATOM 872 O O . SER A 1 105 ? 6.759 12.870 -4.244 1.00 78.88 105 SER A O 1
ATOM 874 N N . LYS A 1 106 ? 8.527 13.058 -2.883 1.00 73.00 106 LYS A N 1
ATOM 875 C CA . LYS A 1 106 ? 9.027 14.333 -3.433 1.00 73.00 106 LYS A CA 1
ATOM 876 C C . LYS A 1 106 ? 9.368 14.236 -4.928 1.00 73.00 106 LYS A C 1
ATOM 878 O O . LYS A 1 106 ? 9.432 15.256 -5.604 1.00 73.00 106 LYS A O 1
ATOM 883 N N . LYS A 1 107 ? 9.605 13.023 -5.448 1.00 74.81 107 LYS A N 1
ATOM 884 C CA . LYS A 1 107 ? 9.916 12.742 -6.860 1.00 74.81 107 LYS A CA 1
ATOM 885 C C . LYS A 1 107 ? 8.686 12.344 -7.689 1.00 74.81 107 LYS A C 1
ATOM 887 O O . LYS A 1 107 ? 8.848 11.756 -8.755 1.00 74.81 107 LYS A O 1
ATOM 892 N N . ASN A 1 108 ? 7.480 12.685 -7.228 1.00 77.38 108 ASN A N 1
ATOM 893 C CA . ASN A 1 108 ? 6.213 12.459 -7.934 1.00 77.38 108 ASN A CA 1
ATOM 894 C C . ASN A 1 108 ? 5.832 10.985 -8.150 1.00 77.38 108 ASN A C 1
ATOM 896 O O . ASN A 1 108 ? 5.134 10.650 -9.109 1.00 77.38 108 ASN A O 1
ATOM 900 N N . SER A 1 109 ? 6.301 10.107 -7.273 1.00 78.88 109 SER A N 1
ATOM 901 C CA . SER A 1 109 ? 5.889 8.707 -7.232 1.00 78.88 109 SER A CA 1
ATOM 902 C C . SER A 1 109 ? 4.948 8.521 -6.057 1.00 78.88 109 SER A C 1
ATOM 904 O O . SER A 1 109 ? 5.368 8.694 -4.911 1.00 78.88 109 SER A O 1
ATOM 906 N N . ASP A 1 110 ? 3.696 8.183 -6.341 1.00 85.94 110 ASP A N 1
ATOM 907 C CA . ASP A 1 110 ? 2.667 8.048 -5.325 1.00 85.94 110 ASP A CA 1
ATOM 908 C C . ASP A 1 110 ? 2.240 6.586 -5.202 1.00 85.94 110 ASP A C 1
ATOM 910 O O . ASP A 1 110 ? 2.006 5.882 -6.190 1.00 85.94 110 ASP A O 1
ATOM 914 N N . PHE A 1 111 ? 2.141 6.134 -3.959 1.00 89.56 111 PHE A N 1
ATOM 915 C CA . PHE A 1 111 ? 1.706 4.796 -3.599 1.00 89.56 111 PHE A CA 1
ATOM 916 C C . PHE A 1 111 ? 0.432 4.871 -2.780 1.00 89.56 111 PHE A C 1
ATOM 918 O O . PHE A 1 111 ? 0.293 5.751 -1.934 1.00 89.56 111 PHE A O 1
ATOM 925 N N . LEU A 1 112 ? -0.477 3.929 -3.004 1.00 89.88 112 LEU A N 1
ATOM 926 C CA . LEU A 1 112 ? -1.682 3.789 -2.202 1.00 89.88 112 LEU A CA 1
ATOM 927 C C . LEU A 1 112 ? -1.725 2.397 -1.607 1.00 89.88 112 LEU A C 1
ATOM 929 O O . LEU A 1 112 ? -1.766 1.428 -2.354 1.00 89.88 112 LEU A O 1
ATOM 933 N N . LEU A 1 113 ? -1.766 2.294 -0.290 1.00 89.50 113 LEU A N 1
ATOM 934 C CA . LEU A 1 113 ? -2.150 1.072 0.395 1.00 89.50 113 LEU A CA 1
ATOM 935 C C . LEU A 1 113 ? -3.636 1.174 0.734 1.00 89.50 113 LEU A C 1
ATOM 937 O O . LEU A 1 113 ? -4.042 2.050 1.492 1.00 89.50 113 LEU A O 1
ATOM 941 N N . VAL A 1 114 ? -4.433 0.296 0.140 1.00 88.50 114 VAL A N 1
ATOM 942 C CA . VAL A 1 114 ? -5.889 0.264 0.287 1.00 88.50 114 VAL A CA 1
ATOM 943 C C . VAL A 1 114 ? -6.260 -1.003 1.037 1.00 88.50 114 VAL A C 1
ATOM 945 O O . VAL A 1 114 ? -5.935 -2.088 0.560 1.00 88.50 114 VAL A O 1
ATOM 948 N N . PHE A 1 115 ? -6.929 -0.854 2.177 1.00 84.88 115 PHE A N 1
ATOM 949 C CA . PHE A 1 115 ? -7.581 -1.940 2.903 1.00 84.88 115 PHE A CA 1
ATOM 950 C C . PHE A 1 115 ? -9.068 -1.953 2.581 1.00 84.88 115 PHE A C 1
ATOM 952 O O . PHE A 1 115 ? -9.725 -0.916 2.677 1.00 84.88 115 PHE A O 1
ATOM 959 N N . GLU A 1 116 ? -9.584 -3.133 2.266 1.00 84.06 116 GLU A N 1
ATOM 960 C CA . GLU A 1 116 ? -11.014 -3.405 2.176 1.00 84.06 116 GLU A CA 1
ATOM 961 C C . GLU A 1 116 ? -11.573 -3.592 3.593 1.00 84.06 116 GLU A C 1
ATOM 963 O O . GLU A 1 116 ? -11.111 -4.461 4.342 1.00 84.06 116 GLU A O 1
ATOM 968 N N . ASN A 1 117 ? -12.570 -2.794 3.986 1.00 77.75 117 ASN A N 1
ATOM 969 C CA . ASN A 1 117 ? -13.123 -2.856 5.345 1.00 77.75 117 ASN A CA 1
ATOM 970 C C . ASN A 1 117 ? -13.749 -4.225 5.655 1.00 77.75 117 ASN A C 1
ATOM 972 O O . ASN A 1 117 ? -13.606 -4.724 6.774 1.00 77.75 117 ASN A O 1
ATOM 976 N N . ASP A 1 118 ? -14.394 -4.830 4.656 1.00 77.50 118 ASP A N 1
ATOM 977 C CA . ASP A 1 118 ? -15.190 -6.049 4.809 1.00 77.50 118 ASP A CA 1
ATOM 978 C C . ASP A 1 118 ? -14.336 -7.322 4.861 1.00 77.50 118 ASP A C 1
ATOM 980 O O . ASP A 1 118 ? -14.628 -8.237 5.632 1.00 77.50 118 ASP A O 1
ATOM 984 N N . THR A 1 119 ? -13.289 -7.402 4.035 1.00 77.75 119 THR A N 1
ATOM 985 C CA . THR A 1 119 ? -12.463 -8.615 3.892 1.00 77.75 119 THR A CA 1
ATOM 986 C C . THR A 1 119 ? -11.132 -8.524 4.622 1.00 77.75 119 THR A C 1
ATOM 988 O O . THR A 1 119 ? -10.467 -9.542 4.793 1.00 77.75 119 THR A O 1
ATOM 991 N N . ASN A 1 120 ? -10.736 -7.321 5.045 1.00 68.12 120 ASN A N 1
ATOM 992 C CA . ASN A 1 120 ? -9.401 -7.018 5.552 1.00 68.12 120 ASN A CA 1
ATOM 993 C C . ASN A 1 120 ? -8.263 -7.300 4.554 1.00 68.12 120 ASN A C 1
ATOM 995 O O . ASN A 1 120 ? -7.091 -7.253 4.922 1.00 68.12 120 ASN A O 1
ATOM 999 N N . GLU A 1 121 ? -8.587 -7.580 3.291 1.00 82.44 121 GLU A N 1
ATOM 1000 C CA . GLU A 1 121 ? -7.581 -7.703 2.249 1.00 82.44 121 GLU A CA 1
ATOM 1001 C C . GLU A 1 121 ? -6.991 -6.329 1.948 1.00 82.44 121 GLU A C 1
ATOM 1003 O O . GLU A 1 121 ? -7.682 -5.308 1.992 1.00 82.44 121 GLU A O 1
ATOM 1008 N N . TYR A 1 122 ? -5.706 -6.305 1.604 1.00 86.00 122 TYR A N 1
ATOM 1009 C CA . TYR A 1 122 ? -5.040 -5.075 1.218 1.00 86.00 122 TYR A CA 1
ATOM 1010 C C . TYR A 1 122 ? -4.375 -5.184 -0.146 1.00 86.00 122 TYR A C 1
ATOM 1012 O O . TYR A 1 122 ? -3.887 -6.235 -0.568 1.00 86.00 122 TYR A O 1
ATOM 1020 N N . ASN A 1 123 ? -4.316 -4.053 -0.838 1.00 89.31 123 ASN A N 1
ATOM 1021 C CA . ASN A 1 123 ? -3.641 -3.922 -2.117 1.00 89.31 123 ASN A CA 1
ATOM 1022 C C . ASN A 1 123 ? -2.781 -2.662 -2.123 1.00 89.31 123 ASN A C 1
ATOM 1024 O O . ASN A 1 123 ? -3.186 -1.621 -1.610 1.00 89.31 123 ASN A O 1
ATOM 1028 N N . ILE A 1 124 ? -1.596 -2.756 -2.731 1.00 90.44 124 ILE A N 1
ATOM 1029 C CA . ILE A 1 124 ? -0.729 -1.598 -2.949 1.00 90.44 124 ILE A CA 1
ATOM 1030 C C . ILE A 1 124 ? -0.819 -1.197 -4.418 1.00 90.44 124 ILE A C 1
ATOM 1032 O O . ILE A 1 124 ? -0.562 -2.010 -5.304 1.00 90.44 124 ILE A O 1
ATOM 1036 N N . TYR A 1 125 ? -1.161 0.057 -4.669 1.00 91.50 125 TYR A N 1
ATOM 1037 C CA . TYR A 1 125 ? -1.245 0.668 -5.985 1.00 91.50 125 TYR A CA 1
ATOM 1038 C C . TYR A 1 125 ? -0.145 1.711 -6.167 1.00 91.50 125 TYR A C 1
ATOM 1040 O O . TYR A 1 125 ? 0.333 2.298 -5.199 1.00 91.50 125 TYR A O 1
ATOM 1048 N N . TYR A 1 126 ? 0.246 1.938 -7.414 1.00 90.31 126 TYR A N 1
ATOM 1049 C CA . TYR A 1 126 ? 1.306 2.851 -7.815 1.00 90.31 126 TYR A CA 1
ATOM 1050 C C . TYR A 1 126 ? 0.882 3.668 -9.033 1.00 90.31 126 TYR A C 1
ATOM 1052 O O . TYR A 1 126 ? 0.395 3.121 -10.030 1.00 90.31 126 TYR A O 1
ATOM 1060 N N . GLU A 1 127 ? 1.130 4.971 -8.970 1.00 88.75 127 GLU A N 1
ATOM 1061 C CA . GLU A 1 127 ? 0.994 5.890 -10.094 1.00 88.75 127 GLU A CA 1
ATOM 1062 C C . GLU A 1 127 ? 1.970 7.059 -9.934 1.00 88.75 127 GLU A C 1
ATOM 1064 O O . GLU A 1 127 ? 2.337 7.445 -8.823 1.00 88.75 127 GLU A O 1
ATOM 1069 N N . LYS A 1 128 ? 2.394 7.651 -11.051 1.00 87.38 128 LYS A N 1
ATOM 1070 C CA . LYS A 1 128 ? 3.174 8.889 -11.005 1.00 87.38 128 LYS A CA 1
ATOM 1071 C C . LYS A 1 128 ? 2.241 10.095 -11.031 1.00 87.38 128 LYS A C 1
ATOM 1073 O O . LYS A 1 128 ? 1.443 10.224 -11.954 1.00 87.38 128 LYS A O 1
ATOM 1078 N N . ASN A 1 129 ? 2.433 11.041 -10.114 1.00 80.88 129 ASN A N 1
ATOM 1079 C CA . ASN A 1 129 ? 1.682 12.300 -10.027 1.00 80.88 129 ASN A CA 1
ATOM 1080 C C . ASN A 1 129 ? 0.161 12.108 -9.863 1.00 80.88 129 ASN A C 1
ATOM 1082 O O . ASN A 1 129 ? -0.631 12.507 -10.723 1.00 80.88 129 ASN A O 1
ATOM 1086 N N . ILE A 1 130 ? -0.285 11.548 -8.744 1.00 79.00 130 ILE A N 1
ATOM 1087 C CA . ILE A 1 130 ? -1.707 11.463 -8.420 1.00 79.00 130 ILE A CA 1
ATOM 1088 C C . ILE A 1 130 ? -2.249 12.863 -8.137 1.00 79.00 130 ILE A C 1
ATOM 1090 O O . ILE A 1 130 ? -2.111 13.429 -7.053 1.00 79.00 130 ILE A O 1
ATOM 1094 N N . THR A 1 131 ? -2.939 13.422 -9.127 1.00 71.44 131 THR A N 1
ATOM 1095 C CA . THR A 1 131 ? -3.607 14.721 -8.991 1.00 71.44 131 THR A CA 1
ATOM 1096 C C . THR A 1 131 ? -4.993 14.614 -8.358 1.00 71.44 131 THR A C 1
ATOM 1098 O O . THR A 1 131 ? -5.468 15.575 -7.757 1.00 71.44 131 THR A O 1
ATOM 1101 N N . LYS A 1 132 ? -5.679 13.472 -8.522 1.00 71.44 132 LYS A N 1
ATOM 1102 C CA . LYS A 1 132 ? -7.041 13.234 -8.011 1.00 71.44 132 LYS A CA 1
ATOM 1103 C C . LYS A 1 132 ? -7.241 11.768 -7.653 1.00 71.44 132 LYS A C 1
ATOM 1105 O O . LYS A 1 132 ? -7.026 10.906 -8.499 1.00 71.44 132 LYS A O 1
ATOM 1110 N N . LEU A 1 133 ? -7.723 11.523 -6.439 1.00 72.00 133 LEU A N 1
ATOM 1111 C CA . LEU A 1 133 ? -7.974 10.194 -5.884 1.00 72.00 133 LEU A CA 1
ATOM 1112 C C . LEU A 1 133 ? -9.427 9.770 -6.146 1.00 72.00 133 LEU A C 1
ATOM 1114 O O . LEU A 1 133 ? -10.221 9.656 -5.220 1.00 72.00 133 LEU A O 1
ATOM 1118 N N . ASN A 1 134 ? -9.804 9.653 -7.420 1.00 65.75 134 ASN A N 1
ATOM 1119 C CA . ASN A 1 134 ? -11.211 9.466 -7.800 1.00 65.75 134 ASN A CA 1
ATOM 1120 C C . ASN A 1 134 ? -11.560 8.012 -8.161 1.00 65.75 134 ASN A C 1
ATOM 1122 O O . ASN A 1 134 ? -12.742 7.710 -8.275 1.00 65.75 134 ASN A O 1
ATOM 1126 N N . ASP A 1 135 ? -10.555 7.150 -8.369 1.00 77.50 135 ASP A N 1
ATOM 1127 C CA . ASP A 1 135 ? -10.713 5.716 -8.656 1.00 77.50 135 ASP A CA 1
ATOM 1128 C C . ASP A 1 135 ? -9.336 5.022 -8.629 1.00 77.50 135 ASP A C 1
ATOM 1130 O O . ASP A 1 135 ? -8.600 5.039 -9.622 1.00 77.50 135 ASP A O 1
ATOM 1134 N N . PHE A 1 136 ? -8.950 4.457 -7.482 1.00 77.44 136 PHE A N 1
ATOM 1135 C CA . PHE A 1 136 ? -7.620 3.860 -7.316 1.00 77.44 136 PHE A CA 1
ATOM 1136 C C . PHE A 1 136 ? -7.410 2.583 -8.148 1.00 77.44 136 PHE A C 1
ATOM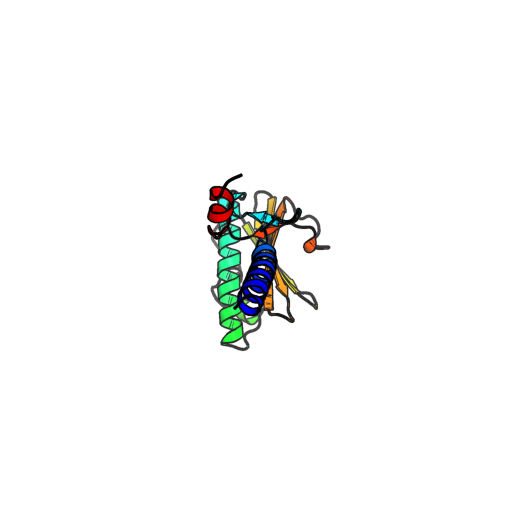 1138 O O . PHE A 1 136 ? -6.268 2.235 -8.438 1.00 77.44 136 PHE A O 1
ATOM 1145 N N . HIS A 1 137 ? -8.479 1.940 -8.633 1.00 80.25 137 HIS A N 1
ATOM 1146 C CA . HIS A 1 137 ? -8.406 0.762 -9.512 1.00 80.25 137 HIS A CA 1
ATOM 1147 C C . HIS A 1 137 ? -7.782 1.061 -10.881 1.00 80.25 137 HIS A C 1
ATOM 1149 O O . HIS A 1 137 ? -7.428 0.147 -11.631 1.00 80.25 137 HIS A O 1
ATOM 1155 N N . ARG A 1 138 ? -7.664 2.345 -11.235 1.00 82.12 138 ARG A N 1
ATOM 1156 C CA . ARG A 1 138 ? -6.993 2.794 -12.461 1.00 82.12 138 ARG A CA 1
ATOM 1157 C C . ARG A 1 138 ? -5.477 2.780 -12.336 1.00 82.12 138 ARG A C 1
ATOM 1159 O O . ARG A 1 138 ? -4.798 2.752 -13.360 1.00 82.12 138 ARG A O 1
ATOM 1166 N N . TYR A 1 139 ? -4.963 2.825 -11.113 1.00 88.38 139 TYR A N 1
ATOM 1167 C CA . TYR A 1 139 ? -3.534 2.809 -10.844 1.00 88.38 139 TYR A CA 1
ATOM 1168 C C . TYR A 1 139 ? -2.982 1.394 -10.971 1.00 88.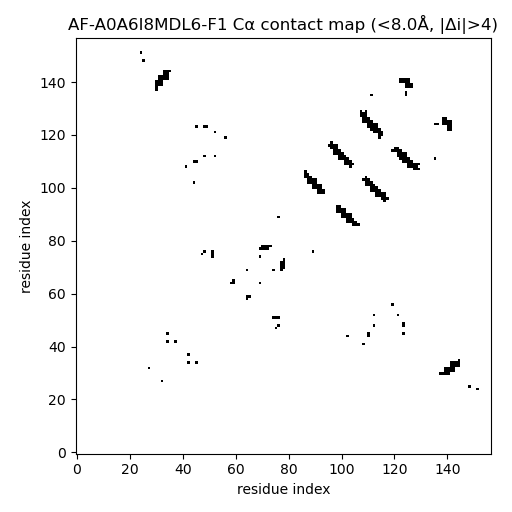38 139 TYR A C 1
ATOM 1170 O O . TYR A 1 139 ? -3.714 0.401 -10.922 1.00 88.38 139 TYR A O 1
ATOM 1178 N N . LYS A 1 140 ? -1.664 1.283 -11.139 1.00 89.12 140 LYS A N 1
ATOM 1179 C CA . LYS A 1 140 ? -1.034 -0.024 -11.297 1.00 89.12 140 LYS A CA 1
ATOM 1180 C C . LYS A 1 140 ? -0.948 -0.722 -9.950 1.00 89.12 140 LYS A C 1
ATOM 1182 O O . LYS A 1 140 ? -0.275 -0.231 -9.051 1.00 89.12 140 LYS A O 1
ATOM 1187 N N . LYS A 1 141 ? -1.564 -1.891 -9.817 1.00 90.00 141 LYS A N 1
ATOM 1188 C CA . LYS A 1 141 ? -1.386 -2.755 -8.650 1.00 90.00 141 LYS A CA 1
ATOM 1189 C C . LYS A 1 141 ? 0.052 -3.276 -8.618 1.00 90.00 141 LYS A C 1
ATOM 1191 O O . LYS A 1 141 ? 0.526 -3.871 -9.586 1.00 90.00 141 LYS A O 1
ATOM 1196 N N . VAL A 1 142 ? 0.757 -3.047 -7.517 1.00 87.62 142 VAL A N 1
ATOM 1197 C CA . VAL A 1 142 ? 2.135 -3.501 -7.327 1.00 87.62 142 VAL A CA 1
ATOM 1198 C C . VAL A 1 142 ? 2.129 -4.947 -6.847 1.00 87.62 142 VAL A C 1
ATOM 1200 O O . VAL A 1 142 ? 1.611 -5.263 -5.776 1.00 87.62 142 VAL A O 1
ATOM 1203 N N . ILE A 1 143 ? 2.745 -5.830 -7.624 1.00 85.19 143 ILE A N 1
ATOM 1204 C CA . ILE A 1 143 ? 2.882 -7.251 -7.315 1.00 85.19 143 ILE A CA 1
ATOM 1205 C C . ILE A 1 143 ? 4.300 -7.510 -6.790 1.00 85.19 143 ILE A C 1
ATOM 1207 O O . ILE A 1 143 ? 5.294 -7.074 -7.379 1.00 85.19 143 ILE A O 1
ATOM 1211 N N . SER A 1 144 ? 4.396 -8.215 -5.658 1.00 75.88 144 SER A N 1
ATOM 1212 C CA . SER A 1 144 ? 5.677 -8.670 -5.106 1.00 75.88 144 SER A CA 1
ATOM 1213 C C . SER A 1 144 ? 6.272 -9.757 -5.997 1.00 75.88 144 SER A C 1
ATOM 1215 O O . SER A 1 144 ? 5.684 -10.826 -6.142 1.00 75.88 144 SER A O 1
ATOM 1217 N N . TYR A 1 145 ? 7.481 -9.532 -6.496 1.00 66.12 145 TYR A N 1
ATOM 1218 C CA . TYR A 1 145 ? 8.270 -10.558 -7.160 1.00 66.12 145 TYR A CA 1
ATOM 1219 C C . TYR A 1 145 ? 8.678 -11.649 -6.152 1.00 66.12 145 TYR A C 1
ATOM 1221 O O . TYR A 1 145 ? 9.544 -11.436 -5.305 1.00 66.12 145 TYR A O 1
ATOM 1229 N N . THR A 1 146 ? 8.047 -12.827 -6.216 1.00 61.78 146 THR A N 1
ATOM 1230 C CA . THR A 1 146 ? 8.273 -13.938 -5.256 1.00 61.78 146 THR A CA 1
ATOM 1231 C C . THR A 1 146 ? 9.210 -15.034 -5.777 1.00 61.78 146 THR A C 1
ATOM 1233 O O . THR A 1 146 ? 9.281 -16.122 -5.210 1.00 61.78 146 THR A O 1
ATOM 1236 N N . GLY A 1 147 ? 9.914 -14.809 -6.892 1.00 49.03 147 GLY A N 1
ATOM 1237 C CA . GLY A 1 147 ? 10.806 -15.804 -7.509 1.00 49.03 147 GLY A CA 1
ATOM 1238 C C . GLY A 1 147 ? 10.093 -16.971 -8.215 1.00 49.03 147 GLY A C 1
ATOM 1239 O O . GLY A 1 147 ? 10.667 -17.563 -9.129 1.00 49.03 147 GLY A O 1
ATOM 1240 N N . LYS A 1 148 ? 8.817 -17.251 -7.901 1.00 54.72 148 LYS A N 1
ATOM 1241 C CA . LYS A 1 148 ? 7.962 -18.201 -8.648 1.00 54.72 148 LYS A CA 1
ATOM 1242 C C . LYS A 1 148 ? 7.867 -17.846 -10.138 1.00 54.72 148 LYS A C 1
ATOM 1244 O O . LYS A 1 148 ? 7.859 -18.728 -10.990 1.00 54.72 148 LYS A O 1
ATOM 1249 N N . GLU A 1 149 ? 7.903 -16.556 -10.455 1.00 51.94 149 GLU A N 1
ATOM 1250 C CA . GLU A 1 149 ? 7.873 -16.022 -11.822 1.00 51.94 149 GLU A CA 1
ATOM 1251 C C . GLU A 1 149 ? 9.144 -16.349 -12.636 1.00 51.94 149 GLU A C 1
ATOM 1253 O O . GLU A 1 149 ? 9.083 -16.454 -13.862 1.00 51.94 149 GLU A O 1
ATOM 1258 N N . TYR A 1 150 ? 10.293 -16.575 -11.981 1.00 44.50 150 TYR A N 1
ATOM 1259 C CA . TYR A 1 150 ? 11.533 -16.997 -12.648 1.00 44.50 150 TYR A CA 1
ATOM 1260 C C . TYR A 1 150 ? 11.496 -18.476 -13.039 1.00 44.50 150 TYR A C 1
ATOM 1262 O O . TYR A 1 150 ? 12.040 -18.850 -14.073 1.00 44.50 150 TYR A O 1
ATOM 1270 N N . ILE A 1 151 ? 10.807 -19.317 -12.259 1.00 49.91 151 ILE A N 1
ATOM 1271 C CA . ILE A 1 151 ? 10.606 -20.736 -12.592 1.00 49.91 151 ILE A CA 1
ATOM 1272 C C . ILE A 1 151 ? 9.740 -20.861 -13.854 1.00 49.91 151 ILE A C 1
ATOM 1274 O O . ILE A 1 151 ? 9.972 -21.744 -14.676 1.00 49.91 151 ILE A O 1
ATOM 1278 N N . GLU A 1 152 ? 8.781 -19.954 -14.055 1.00 50.03 152 GLU A N 1
ATOM 1279 C CA . GLU A 1 152 ? 7.947 -19.925 -15.263 1.00 50.03 152 GLU A CA 1
ATOM 1280 C C . GLU A 1 152 ? 8.674 -19.346 -16.486 1.00 50.03 152 GLU A C 1
ATOM 1282 O O . GLU A 1 152 ? 8.467 -19.835 -17.595 1.00 50.03 152 GLU A O 1
ATOM 1287 N N . ARG A 1 153 ? 9.567 -18.357 -16.310 1.00 47.34 153 ARG A N 1
ATOM 1288 C CA . ARG A 1 153 ? 10.396 -17.816 -17.410 1.00 47.34 153 ARG A CA 1
ATOM 1289 C C . ARG A 1 153 ? 11.581 -18.716 -17.775 1.00 47.34 153 ARG A C 1
ATOM 1291 O O . ARG A 1 153 ? 11.920 -18.818 -18.948 1.00 47.34 153 ARG A O 1
ATOM 1298 N N . GLY A 1 154 ? 12.181 -19.392 -16.796 1.00 39.94 154 GLY A N 1
ATOM 1299 C CA . GLY A 1 154 ? 13.298 -20.325 -16.980 1.00 39.94 154 GLY A CA 1
ATOM 1300 C C . GLY A 1 154 ? 12.891 -21.690 -17.543 1.00 39.94 154 GLY A C 1
ATOM 1301 O O . GLY A 1 154 ? 13.747 -22.431 -18.013 1.00 39.94 154 GLY A O 1
ATOM 1302 N N . LYS A 1 155 ? 11.589 -22.014 -17.551 1.00 41.16 155 LYS A N 1
ATOM 1303 C CA . LYS A 1 155 ? 11.038 -23.212 -18.208 1.00 41.16 155 LYS A CA 1
ATOM 1304 C C . LYS A 1 155 ? 10.808 -23.066 -19.716 1.00 41.16 155 LYS A C 1
ATOM 1306 O O . LYS A 1 155 ? 10.252 -23.983 -20.307 1.00 41.16 155 LYS A O 1
ATOM 1311 N N . GLY A 1 156 ? 11.283 -21.977 -20.322 1.00 37.66 156 GLY A N 1
ATOM 1312 C CA . GLY A 1 156 ? 11.447 -21.875 -21.769 1.00 37.66 156 GLY A CA 1
ATOM 1313 C C . GLY A 1 156 ? 10.140 -21.707 -22.547 1.00 37.66 156 GLY A C 1
ATOM 1314 O O . GLY A 1 156 ? 9.268 -22.572 -22.587 1.00 37.66 156 GLY A O 1
ATOM 1315 N N . LYS A 1 157 ? 10.047 -20.582 -23.249 1.00 39.34 157 LYS A N 1
ATOM 1316 C CA . LYS A 1 157 ? 9.890 -20.711 -24.696 1.00 39.34 157 LYS A CA 1
ATOM 1317 C C . LYS A 1 157 ? 11.257 -21.042 -25.275 1.00 39.34 157 LYS A C 1
ATOM 1319 O O . LYS A 1 157 ? 12.234 -20.486 -24.726 1.00 39.34 157 LYS A O 1
#

Radius of gyration: 21.97 Å; Cα contacts (8 Å, |Δi|>4): 166; chains: 1; bounding box: 33×73×44 Å

Sequence (157 aa):
MFLTLVSLILFATILLRLNHSVSKKNHILKNEILNTSLTNDENLIYSELKNFAFSYEFLKDTSSLSIDDLKDEFIEPFYSQNEVEKSYSWELKKDKDHVIYIGRSKKNSDFLLVFENDTNEYNIYYEKNITKLNDFHRYKKVISYTGKEYIERGKGK

Solvent-accessible surface area (backbone atoms only — not comparable to full-atom values): 9394 Å² total; per-residue (Å²): 116,70,69,61,54,55,51,50,54,50,51,52,54,50,50,50,55,57,57,62,70,66,69,72,72,86,68,77,49,95,53,45,40,50,50,85,77,45,53,73,71,54,42,48,56,51,49,50,54,51,54,32,49,54,51,50,54,54,45,49,77,75,37,92,63,49,81,74,65,42,41,82,38,96,45,68,85,36,49,82,83,80,88,67,95,61,70,51,48,76,46,84,49,74,61,96,59,36,42,36,38,35,39,40,33,80,85,42,46,30,35,35,43,37,32,36,67,88,77,67,49,71,48,43,28,39,44,71,60,80,86,70,95,83,61,72,86,78,32,27,35,53,41,80,79,78,62,64,68,52,60,64,60,74,66,55,131

pLDDT: mean 70.34, std 14.52, range [37.66, 91.5]

Mean predicted aligned error: 14.01 Å